Protein AF-A0A968ZM57-F1 (afdb_monomer)

Foldseek 3Di:
DLVDDFAAKDADPDDDPPDGIDTSVCCCVPVPLHPPDDPVRSVVVVVPPPDDDDPCCVFVVVCVVVVNNGPDDD

pLDDT: mean 94.74, std 8.25, range [51.59, 98.62]

Radius of gyration: 17.07 Å; Cα contacts (8 Å, |Δi|>4): 47; chains: 1; bounding box: 38×26×44 Å

Mean predicted aligned error: 3.93 Å

Solvent-accessible surface area (backbone atoms only — not comparable to full-atom values): 4855 Å² total; per-residue (Å²): 118,86,86,51,64,45,85,44,72,41,72,68,96,72,68,95,82,84,67,80,67,52,29,40,42,54,49,63,71,63,30,82,74,52,50,97,43,56,75,65,58,35,51,58,51,63,75,64,65,81,72,79,80,66,93,51,50,91,58,50,52,64,12,51,81,54,77,67,40,75,80,71,81,129

Secondary structure (DSSP, 8-state):
-TTS-TT-EE--S--SSS---EEHHHHHHH-TTTTT--HHHHHHHHHT--PPPPTTHHHHHHHHTTTT------

Nearest PDB structures (foldseek):
  4ysb-assembly1_B  TM=9.966E-01  e=1.852E-06  Myxococcus xanthus DK 1622
  4chl-assembly1_A  TM=9.698E-01  e=1.332E-05  Homo sapiens
  5ve3-assembly2_A  TM=9.077E-01  e=2.631E-05  Paraburkholderia phytofirmans PsJN
  5ve5-assembly2_B  TM=8.755E-01  e=2.631E-05  Paraburkholderia phytofirmans PsJN
  5ve4-assembly1_A  TM=8.887E-01  e=4.534E-05  Paraburkholderia phytofirmans PsJN

Structure (mmCIF, N/CA/C/O backbone):
data_AF-A0A968ZM57-F1
#
_entry.id   AF-A0A968ZM57-F1
#
loop_
_atom_site.group_PDB
_atom_site.id
_atom_site.type_symbol
_atom_site.label_atom_id
_atom_site.label_alt_id
_atom_site.label_comp_id
_atom_site.label_asym_id
_atom_site.label_entity_id
_atom_site.label_seq_id
_atom_site.pdbx_PDB_ins_code
_atom_site.Cartn_x
_atom_site.Cartn_y
_atom_site.Cartn_z
_atom_site.occupancy
_atom_site.B_iso_or_equiv
_atom_site.auth_seq_id
_atom_site.auth_comp_id
_atom_site.auth_asym_id
_atom_site.auth_atom_id
_atom_site.pdbx_PDB_model_num
ATOM 1 N N . LEU A 1 1 ? -4.168 -10.017 6.517 1.00 83.31 1 LEU A N 1
ATOM 2 C CA . LEU A 1 1 ? -3.680 -8.719 7.037 1.00 83.31 1 LEU A CA 1
ATOM 3 C C . LEU A 1 1 ? -4.472 -8.309 8.273 1.00 83.31 1 LEU A C 1
ATOM 5 O O . LEU A 1 1 ? -3.924 -8.346 9.360 1.00 83.31 1 LEU A O 1
ATOM 9 N N . PHE A 1 2 ? -5.769 -8.021 8.143 1.00 93.25 2 PHE A N 1
ATOM 10 C CA . PHE A 1 2 ? -6.590 -7.472 9.236 1.00 93.25 2 PHE A CA 1
ATOM 11 C C . PHE A 1 2 ? -6.987 -8.449 10.355 1.00 93.25 2 PHE A C 1
ATOM 13 O O . PHE A 1 2 ? -7.694 -8.071 11.279 1.00 93.25 2 PHE A O 1
ATOM 20 N N . THR A 1 3 ? -6.498 -9.684 10.313 1.00 96.88 3 THR A N 1
ATOM 21 C CA . THR A 1 3 ? -6.582 -10.644 11.423 1.00 96.88 3 THR A CA 1
ATOM 22 C C . THR A 1 3 ? -5.432 -10.494 12.424 1.00 96.88 3 THR A C 1
ATOM 24 O O . THR A 1 3 ? -5.448 -11.144 13.462 1.00 96.88 3 THR A O 1
ATOM 27 N N . LEU A 1 4 ? -4.417 -9.683 12.106 1.00 98.19 4 LEU A N 1
ATOM 28 C CA . LEU A 1 4 ? -3.306 -9.373 13.006 1.00 98.19 4 LEU A CA 1
ATOM 29 C C . LEU A 1 4 ? -3.723 -8.325 14.062 1.00 98.19 4 LEU A C 1
ATOM 31 O O . LEU A 1 4 ? -4.681 -7.580 13.811 1.00 98.19 4 LEU A O 1
ATOM 35 N N . PRO A 1 5 ? -3.008 -8.250 15.206 1.00 98.50 5 PRO A N 1
ATOM 36 C CA . PRO A 1 5 ? -3.194 -7.193 16.202 1.00 98.50 5 PRO A CA 1
ATOM 37 C C . PRO A 1 5 ? -2.971 -5.795 15.617 1.00 98.50 5 PRO A C 1
ATOM 39 O O . PRO A 1 5 ? -2.172 -5.624 14.692 1.00 98.50 5 PRO A O 1
ATOM 42 N N . ASP A 1 6 ? -3.676 -4.804 16.155 1.00 98.62 6 ASP A N 1
ATOM 43 C CA . ASP A 1 6 ? -3.728 -3.452 15.590 1.00 98.62 6 ASP A CA 1
ATOM 44 C C . ASP A 1 6 ? -2.388 -2.718 15.689 1.00 98.62 6 ASP A C 1
ATOM 46 O O . ASP A 1 6 ? -2.046 -1.953 14.791 1.00 98.62 6 ASP A O 1
ATOM 50 N N . GLU A 1 7 ? -1.596 -3.003 16.721 1.00 98.50 7 GLU A N 1
ATOM 51 C CA . GLU A 1 7 ? -0.281 -2.417 16.984 1.00 98.50 7 GLU A CA 1
ATOM 52 C C . GLU A 1 7 ? 0.825 -2.894 16.028 1.00 98.50 7 GLU A C 1
ATOM 54 O O . GLU A 1 7 ? 1.926 -2.332 16.013 1.00 98.50 7 GLU A O 1
ATOM 59 N N . ILE A 1 8 ? 0.563 -3.932 15.224 1.00 98.56 8 ILE A N 1
ATOM 60 C CA . ILE A 1 8 ? 1.551 -4.454 14.280 1.00 98.56 8 ILE A CA 1
ATOM 61 C C . ILE A 1 8 ? 1.845 -3.404 13.211 1.00 98.56 8 ILE A C 1
ATOM 63 O O . ILE A 1 8 ? 0.955 -2.933 12.502 1.00 98.56 8 ILE A O 1
ATOM 67 N N . ARG A 1 9 ? 3.131 -3.076 13.070 1.00 98.50 9 ARG A N 1
ATOM 68 C CA . ARG A 1 9 ? 3.631 -2.117 12.083 1.00 98.50 9 ARG A CA 1
ATOM 69 C C . ARG A 1 9 ? 3.587 -2.714 10.681 1.00 98.50 9 ARG A C 1
ATOM 71 O O . ARG A 1 9 ? 4.023 -3.844 10.458 1.00 98.50 9 ARG A O 1
ATOM 78 N N . VAL A 1 10 ? 3.124 -1.919 9.728 1.00 98.44 10 VAL A N 1
ATOM 79 C CA . VAL A 1 10 ? 3.098 -2.242 8.303 1.00 98.44 10 VAL A CA 1
ATOM 80 C C . VAL A 1 10 ? 4.196 -1.440 7.614 1.00 98.44 10 VAL A C 1
ATOM 82 O O . VAL A 1 10 ? 4.157 -0.211 7.589 1.00 98.44 10 VAL A O 1
ATOM 85 N N . TYR A 1 11 ? 5.175 -2.147 7.052 1.00 98.25 11 TYR A N 1
ATOM 86 C CA . TYR A 1 11 ? 6.253 -1.572 6.249 1.00 98.25 11 TYR A CA 1
ATOM 87 C C . TYR A 1 11 ? 6.014 -1.911 4.772 1.00 98.25 11 TYR A C 1
ATOM 89 O O . TYR A 1 11 ? 6.281 -3.045 4.362 1.00 98.25 11 TYR A O 1
ATOM 97 N N . PRO A 1 12 ? 5.454 -0.985 3.973 1.00 98.06 12 PRO A N 1
ATOM 98 C CA . PRO A 1 12 ? 5.163 -1.252 2.572 1.00 98.06 12 PRO A CA 1
ATOM 99 C C . PRO A 1 12 ? 6.447 -1.244 1.732 1.00 98.06 12 PRO A C 1
ATOM 101 O O . PRO A 1 12 ? 7.397 -0.526 2.026 1.00 98.06 12 PRO A O 1
ATOM 104 N N . ALA A 1 13 ? 6.460 -2.011 0.639 1.00 98.38 13 ALA A N 1
ATOM 105 C CA . ALA A 1 13 ? 7.582 -2.002 -0.306 1.00 98.38 13 ALA A CA 1
ATOM 106 C C . ALA A 1 13 ? 7.695 -0.680 -1.089 1.00 98.38 13 ALA A C 1
ATOM 108 O O . ALA A 1 13 ? 8.777 -0.319 -1.540 1.00 98.38 13 ALA A O 1
ATOM 109 N N . HIS A 1 14 ? 6.574 0.024 -1.269 1.00 98.19 14 HIS A N 1
ATOM 110 C CA . HIS A 1 14 ? 6.507 1.286 -1.994 1.00 98.19 14 HIS A CA 1
ATOM 111 C C . HIS A 1 14 ? 5.555 2.243 -1.289 1.00 98.19 14 HIS A C 1
ATOM 113 O O . HIS A 1 14 ? 4.513 1.831 -0.781 1.00 98.19 14 HIS A O 1
ATOM 119 N N . ASP A 1 15 ? 5.886 3.523 -1.357 1.00 98.31 15 ASP A N 1
ATOM 120 C CA . ASP A 1 15 ? 4.995 4.621 -1.032 1.00 98.31 15 ASP A CA 1
ATOM 121 C C . ASP A 1 15 ? 5.243 5.766 -2.026 1.00 98.31 15 ASP A C 1
ATOM 123 O O . ASP A 1 15 ? 6.370 5.985 -2.472 1.00 98.31 15 ASP A O 1
ATOM 127 N N . TYR A 1 16 ? 4.178 6.471 -2.406 1.00 97.06 16 TYR A N 1
ATOM 128 C CA . TYR A 1 16 ? 4.229 7.556 -3.394 1.00 97.06 16 TYR A CA 1
ATOM 12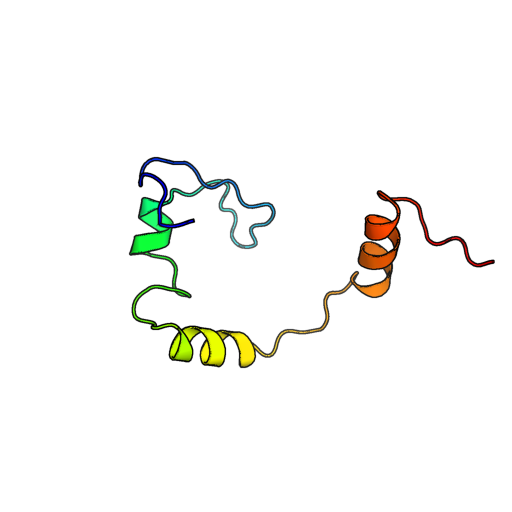9 C C . TYR A 1 16 ? 3.874 8.925 -2.789 1.00 97.06 16 TYR A C 1
ATOM 131 O O . TYR A 1 16 ? 3.638 9.880 -3.527 1.00 97.06 16 TYR A O 1
ATOM 139 N N . ARG A 1 17 ? 3.777 9.021 -1.456 1.00 97.38 17 ARG A N 1
ATOM 140 C CA . ARG A 1 17 ? 3.320 10.199 -0.697 1.00 97.38 17 ARG A CA 1
ATOM 141 C C . ARG A 1 17 ? 4.252 10.598 0.460 1.00 97.38 17 ARG A C 1
ATOM 143 O O . ARG A 1 17 ? 3.959 11.561 1.159 1.00 97.38 17 ARG A O 1
ATOM 150 N N . GLY A 1 18 ? 5.383 9.915 0.630 1.00 97.69 18 GLY A N 1
ATOM 151 C CA . GLY A 1 18 ? 6.381 10.170 1.670 1.00 97.69 18 GLY A CA 1
ATOM 152 C C . GLY A 1 18 ? 6.143 9.435 2.996 1.00 97.69 18 GLY A C 1
ATOM 153 O O . GLY A 1 18 ? 6.815 9.743 3.978 1.00 97.69 18 GLY A O 1
ATOM 154 N N . HIS A 1 19 ? 5.213 8.480 3.058 1.00 98.12 19 HIS A N 1
ATOM 155 C CA . HIS A 1 19 ? 4.987 7.659 4.247 1.00 98.12 19 HIS A CA 1
ATOM 156 C C . HIS A 1 19 ? 6.032 6.541 4.350 1.00 98.12 19 HIS A C 1
ATOM 158 O O . HIS A 1 19 ? 6.423 5.939 3.352 1.00 98.12 19 HIS A O 1
ATOM 164 N N . THR A 1 20 ? 6.475 6.241 5.571 1.00 98.25 20 THR A N 1
ATOM 165 C CA . THR A 1 20 ? 7.523 5.234 5.828 1.00 98.25 20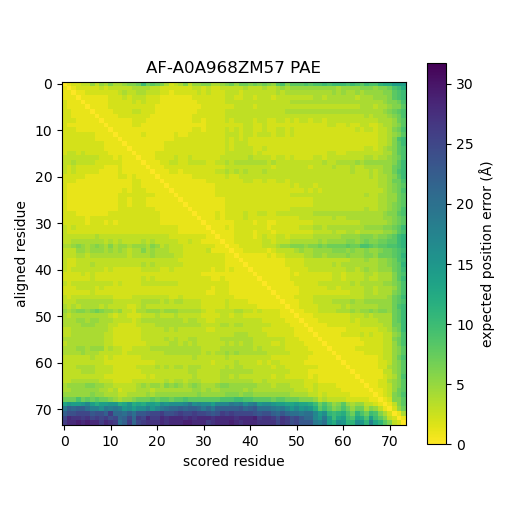 THR A CA 1
A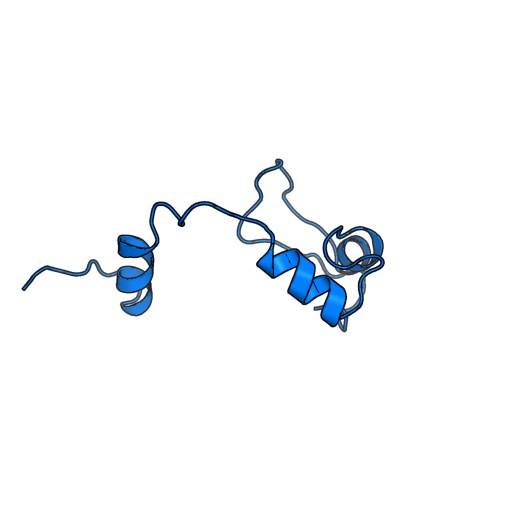TOM 166 C C . THR A 1 20 ? 7.017 4.004 6.582 1.00 98.25 20 THR A C 1
ATOM 168 O O . THR A 1 20 ? 7.656 2.954 6.538 1.00 98.25 20 THR A O 1
ATOM 171 N N . VAL A 1 21 ? 5.889 4.119 7.288 1.00 98.38 21 VAL A N 1
ATOM 172 C CA . VAL A 1 21 ? 5.297 3.066 8.121 1.00 98.38 21 VAL A CA 1
ATOM 173 C C . VAL A 1 21 ? 3.832 3.396 8.427 1.00 98.38 21 VAL A C 1
ATOM 175 O O . VAL A 1 21 ? 3.470 4.569 8.480 1.00 98.38 21 VAL A O 1
ATOM 178 N N . SE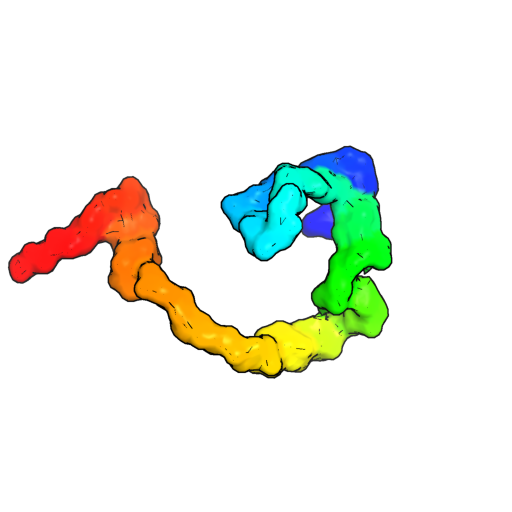R A 1 22 ? 3.023 2.362 8.644 1.00 98.25 22 SER A N 1
ATOM 179 C CA . SER A 1 22 ? 1.644 2.424 9.157 1.00 98.25 22 SER A CA 1
ATOM 180 C C . SER A 1 22 ? 1.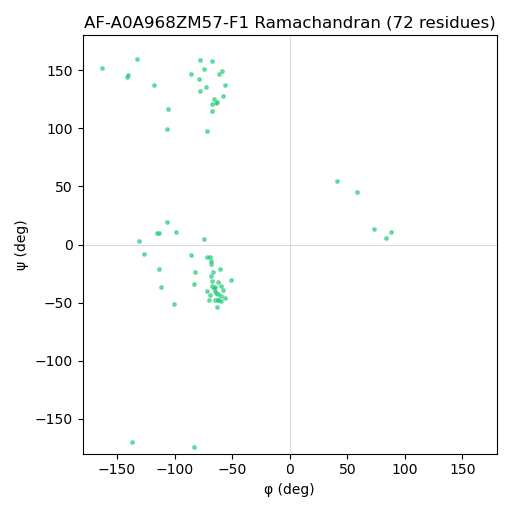452 1.316 10.208 1.00 98.25 22 SER A C 1
ATOM 182 O O . SER A 1 22 ? 2.419 0.648 10.600 1.00 98.25 22 SER A O 1
ATOM 184 N N . THR A 1 23 ? 0.226 1.066 10.647 1.00 98.56 23 THR A N 1
ATOM 185 C CA . THR A 1 23 ? -0.159 -0.036 11.536 1.00 98.56 23 THR A CA 1
ATOM 186 C C . THR A 1 23 ? -1.398 -0.756 11.017 1.00 98.56 23 THR A C 1
ATOM 188 O O . THR A 1 23 ? -2.165 -0.219 10.219 1.00 98.56 23 THR A O 1
ATOM 191 N N . ILE A 1 24 ? -1.625 -1.994 11.461 1.00 98.44 24 ILE A N 1
ATOM 192 C CA . ILE A 1 24 ? -2.832 -2.744 11.086 1.00 98.44 24 ILE A CA 1
ATOM 193 C C . ILE A 1 24 ? -4.101 -1.985 11.498 1.00 98.44 24 ILE A C 1
ATOM 195 O O . ILE A 1 24 ? -5.057 -1.958 10.721 1.00 98.44 24 ILE A O 1
ATOM 199 N N . GLY A 1 25 ? -4.098 -1.347 12.673 1.00 98.25 25 GLY A N 1
ATOM 200 C CA . GLY A 1 25 ? -5.202 -0.507 13.141 1.00 98.25 25 GLY A CA 1
ATOM 201 C C . GLY A 1 25 ? -5.455 0.700 12.233 1.00 98.25 25 GLY A C 1
ATOM 202 O O . GLY A 1 25 ? -6.592 0.919 11.814 1.00 98.25 25 GLY A O 1
ATOM 203 N N . GLU A 1 26 ? -4.404 1.436 11.854 1.00 98.06 26 GLU A N 1
ATOM 204 C CA . GLU A 1 26 ? -4.520 2.572 10.926 1.00 98.06 26 GLU A CA 1
ATOM 205 C C . GLU A 1 26 ? -5.078 2.143 9.564 1.00 98.06 26 GLU A C 1
ATOM 207 O O . GLU A 1 26 ? -5.996 2.779 9.047 1.00 98.06 26 GLU A O 1
ATOM 212 N N . GLU A 1 27 ? -4.598 1.031 9.000 1.00 97.94 27 GLU A N 1
ATOM 213 C CA . GLU A 1 27 ? -5.096 0.528 7.716 1.00 97.94 27 GLU A CA 1
ATOM 214 C C . GLU A 1 27 ? -6.561 0.064 7.789 1.00 97.94 27 GLU A C 1
ATOM 216 O O . GLU A 1 27 ? -7.323 0.301 6.852 1.00 97.94 27 GLU A O 1
ATOM 221 N N . LYS A 1 28 ? -6.996 -0.559 8.894 1.00 96.50 28 LYS A N 1
ATOM 222 C CA . LYS A 1 28 ? -8.412 -0.923 9.097 1.00 96.50 28 LYS A CA 1
ATOM 223 C C . LYS A 1 28 ? -9.311 0.310 9.170 1.00 96.50 28 LYS A C 1
ATOM 225 O O . LYS A 1 28 ? -10.416 0.291 8.634 1.00 96.50 28 LYS A O 1
ATOM 230 N N . GLN A 1 29 ? -8.852 1.350 9.863 1.00 96.94 29 GLN A N 1
ATOM 231 C CA . GLN A 1 29 ? -9.662 2.525 10.161 1.00 96.94 29 GLN A CA 1
ATOM 232 C C . GLN A 1 29 ? -9.691 3.535 9.009 1.00 96.94 29 GLN A C 1
ATOM 234 O O . GLN A 1 29 ? -10.713 4.190 8.808 1.00 96.94 29 GLN A O 1
ATOM 239 N N . TRP A 1 30 ? -8.593 3.665 8.257 1.00 97.19 30 TRP A N 1
ATOM 240 C CA . TRP A 1 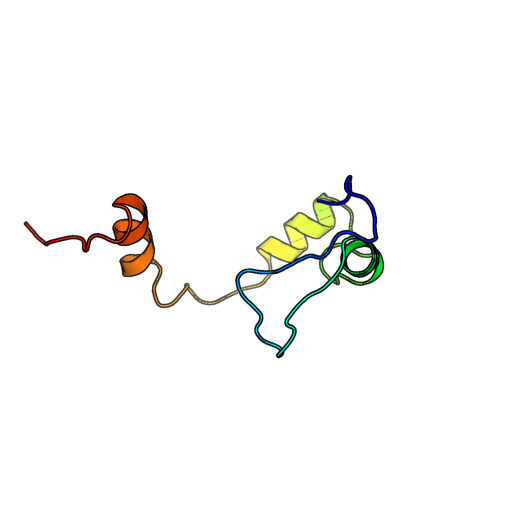30 ? -8.385 4.798 7.350 1.00 97.19 30 TRP A CA 1
ATOM 241 C C . TRP A 1 30 ? -8.047 4.432 5.907 1.00 97.19 30 TRP A C 1
ATOM 243 O O . TRP A 1 30 ? -8.024 5.330 5.064 1.00 97.19 30 TRP A O 1
ATOM 253 N N . ASN A 1 31 ? -7.799 3.161 5.569 1.00 97.12 31 ASN A N 1
ATOM 254 C CA . ASN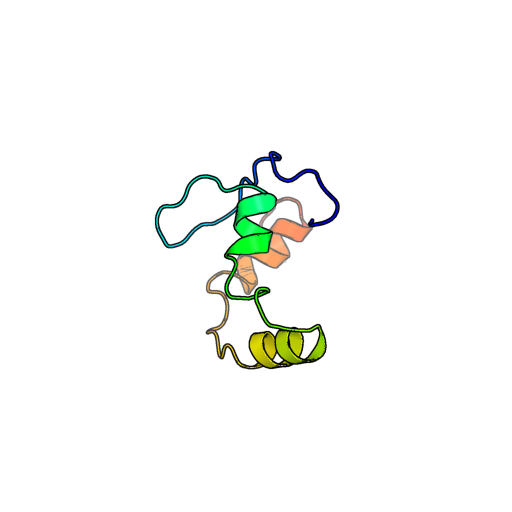 A 1 31 ? -7.444 2.823 4.192 1.00 97.12 31 ASN A CA 1
ATOM 255 C C . ASN A 1 31 ? -8.644 3.054 3.249 1.00 97.12 31 ASN A C 1
ATOM 257 O O . ASN A 1 31 ? -9.637 2.318 3.315 1.00 97.12 31 ASN A O 1
ATOM 261 N N . PRO A 1 32 ? -8.557 4.014 2.306 1.00 96.06 32 PRO A N 1
ATOM 262 C CA . PRO A 1 32 ? -9.695 4.436 1.488 1.00 96.06 32 PRO A CA 1
ATOM 263 C C . PRO A 1 32 ? -10.149 3.367 0.486 1.00 96.06 32 PRO A C 1
ATOM 265 O O . PRO A 1 32 ? -11.200 3.507 -0.139 1.00 96.06 32 PRO A O 1
ATOM 268 N N . ARG A 1 33 ? -9.356 2.304 0.301 1.00 95.69 33 ARG A N 1
ATOM 269 C CA . ARG A 1 33 ? -9.752 1.161 -0.521 1.00 95.69 33 ARG A CA 1
ATOM 270 C C . ARG A 1 33 ? -10.643 0.180 0.235 1.00 95.69 33 ARG A C 1
ATOM 272 O O . ARG A 1 33 ? -11.369 -0.547 -0.422 1.00 95.69 33 ARG A O 1
ATOM 279 N N . PHE A 1 34 ? -10.601 0.143 1.567 1.00 93.31 34 PHE A N 1
ATOM 280 C CA . PHE A 1 34 ? -11.331 -0.849 2.367 1.00 93.31 34 PHE A CA 1
ATOM 281 C C . PHE A 1 34 ? -12.463 -0.241 3.195 1.00 93.31 34 PHE A C 1
ATOM 283 O O . PHE A 1 34 ? -13.512 -0.861 3.350 1.00 93.31 34 PHE A O 1
ATOM 290 N N . VAL A 1 35 ? -12.268 0.965 3.729 1.00 94.25 35 VAL A N 1
ATOM 291 C CA . VAL A 1 35 ? -13.251 1.606 4.608 1.00 94.25 35 VAL A CA 1
ATOM 292 C C . VAL A 1 35 ? -14.549 1.866 3.845 1.00 94.25 35 VAL A C 1
ATOM 294 O O . VAL A 1 35 ? -14.554 2.539 2.816 1.00 94.25 35 VAL A O 1
ATOM 297 N N . GLY A 1 36 ? -15.654 1.325 4.364 1.00 93.38 36 GLY A N 1
ATOM 298 C CA . GLY A 1 36 ? -16.991 1.503 3.795 1.00 93.38 36 GLY A CA 1
ATOM 299 C C . GLY A 1 36 ? -17.259 0.725 2.504 1.00 93.38 36 GLY A C 1
ATOM 300 O O . GLY A 1 36 ? -18.248 1.026 1.844 1.00 93.38 36 GLY A O 1
ATOM 301 N N . ARG A 1 37 ? -16.410 -0.246 2.134 1.00 95.88 37 ARG A N 1
ATOM 302 C CA . ARG A 1 37 ? -16.621 -1.114 0.965 1.00 95.88 37 ARG A CA 1
ATOM 303 C C . ARG A 1 37 ? -16.744 -2.568 1.379 1.00 95.88 37 ARG A C 1
ATOM 305 O O . ARG A 1 37 ? -15.953 -3.061 2.184 1.00 95.88 37 ARG A O 1
ATOM 312 N N . ASP A 1 38 ? -17.698 -3.265 0.778 1.00 96.31 38 ASP A N 1
ATOM 313 C CA . ASP A 1 38 ? -17.712 -4.719 0.812 1.00 96.31 38 ASP A CA 1
ATOM 314 C C . ASP A 1 38 ? -16.788 -5.312 -0.271 1.00 96.31 38 ASP A C 1
ATOM 316 O O . ASP A 1 38 ? -16.028 -4.615 -0.954 1.00 96.31 38 ASP A O 1
ATOM 320 N N . ARG A 1 39 ? -16.816 -6.640 -0.419 1.00 96.50 39 ARG A N 1
ATOM 321 C CA . ARG A 1 39 ? -15.979 -7.335 -1.401 1.00 96.50 39 ARG A CA 1
ATOM 322 C C . ARG A 1 39 ? -16.332 -6.968 -2.847 1.00 96.50 39 ARG A C 1
ATOM 324 O O . ARG A 1 39 ? -15.418 -6.893 -3.666 1.00 96.50 39 ARG A O 1
ATOM 331 N N . ALA A 1 40 ? -17.614 -6.821 -3.173 1.00 98.19 40 ALA A N 1
ATOM 332 C CA . ALA A 1 40 ? -18.048 -6.513 -4.531 1.00 98.19 40 ALA A CA 1
ATOM 333 C C . ALA A 1 40 ? -17.651 -5.076 -4.888 1.00 98.19 40 ALA A C 1
ATOM 335 O O . ALA A 1 40 ? -16.948 -4.869 -5.876 1.00 98.19 40 ALA A O 1
ATOM 336 N N . ASP A 1 41 ? -17.942 -4.125 -3.997 1.00 97.88 41 ASP A N 1
ATOM 337 C CA . ASP A 1 41 ? -17.576 -2.716 -4.158 1.00 97.88 41 ASP A CA 1
ATOM 338 C C . ASP A 1 41 ? -16.063 -2.513 -4.284 1.00 97.88 41 ASP A C 1
ATOM 340 O O . ASP A 1 41 ? -15.600 -1.623 -5.003 1.00 97.88 41 ASP A O 1
ATOM 344 N N . TYR A 1 42 ? -15.268 -3.315 -3.568 1.00 97.44 42 TYR A N 1
ATOM 345 C CA . TYR A 1 42 ? -13.812 -3.304 -3.687 1.00 97.44 42 TYR A CA 1
ATOM 346 C C . TYR A 1 42 ? -13.348 -3.767 -5.070 1.00 97.44 42 TYR A C 1
ATOM 348 O O . TYR A 1 42 ? -12.493 -3.121 -5.677 1.00 97.44 42 TYR A O 1
ATOM 356 N N . ILE A 1 43 ? -13.889 -4.884 -5.568 1.00 98.00 43 ILE A N 1
ATOM 357 C CA . ILE A 1 43 ? -13.515 -5.438 -6.876 1.00 98.00 43 ILE A CA 1
ATOM 358 C C . ILE A 1 43 ? -13.865 -4.447 -7.982 1.00 98.00 43 ILE A C 1
ATOM 360 O O . ILE A 1 43 ? -13.007 -4.128 -8.808 1.00 98.00 43 ILE A O 1
ATOM 364 N N . ASP A 1 44 ? -15.081 -3.910 -7.953 1.00 98.00 44 ASP A N 1
ATOM 365 C CA . ASP A 1 44 ? -15.535 -2.936 -8.939 1.00 98.00 44 ASP A CA 1
ATOM 366 C C . ASP A 1 44 ? -14.690 -1.662 -8.880 1.00 98.00 44 ASP A C 1
ATOM 368 O O . ASP A 1 44 ? -14.252 -1.156 -9.913 1.00 98.00 44 ASP A O 1
ATOM 372 N N . PHE A 1 45 ? -14.363 -1.172 -7.683 1.00 97.50 45 PHE A N 1
ATOM 373 C CA . PHE A 1 45 ? -13.463 -0.033 -7.521 1.00 97.50 45 PHE A CA 1
ATOM 374 C C . PHE A 1 45 ? -12.073 -0.283 -8.119 1.00 97.50 45 PHE A C 1
ATOM 376 O O . PHE A 1 45 ? -11.568 0.554 -8.867 1.00 97.50 45 PHE A O 1
ATOM 383 N N . MET A 1 46 ? -11.454 -1.427 -7.813 1.00 97.88 46 MET A N 1
ATOM 384 C CA . MET A 1 46 ? -10.099 -1.744 -8.272 1.00 97.88 46 MET A CA 1
ATOM 385 C C . MET A 1 46 ? -10.029 -1.960 -9.791 1.00 97.88 46 MET A C 1
ATOM 387 O O . MET A 1 46 ? -9.058 -1.525 -10.411 1.00 97.88 46 MET A O 1
ATOM 391 N N . ASN A 1 47 ? -11.060 -2.556 -10.399 1.00 97.88 47 ASN A N 1
ATOM 392 C CA . ASN A 1 47 ? -11.144 -2.754 -11.852 1.00 97.88 47 ASN A CA 1
ATOM 393 C C . ASN A 1 47 ? -11.282 -1.435 -12.631 1.00 97.88 47 ASN A C 1
ATOM 395 O O . ASN A 1 47 ? -10.908 -1.368 -13.799 1.00 97.88 47 ASN A O 1
ATOM 399 N N . ASN A 1 48 ? -11.781 -0.376 -11.987 1.00 97.69 48 ASN A N 1
ATOM 400 C CA . ASN A 1 48 ? -12.050 0.917 -12.618 1.00 97.69 48 ASN A CA 1
ATOM 401 C C . ASN A 1 48 ? -10.951 1.976 -12.392 1.00 97.69 48 ASN A C 1
ATOM 403 O O . ASN A 1 48 ? -11.150 3.143 -12.723 1.00 97.69 48 ASN A O 1
ATOM 407 N N . LEU A 1 49 ? -9.777 1.611 -11.857 1.00 96.31 49 LEU A N 1
ATOM 408 C CA . LEU A 1 49 ? -8.696 2.576 -11.584 1.00 96.31 49 LEU A CA 1
ATOM 409 C C . LEU A 1 49 ? -8.031 3.174 -12.841 1.00 96.31 49 LEU A C 1
ATOM 411 O O . LEU A 1 49 ? -7.315 4.163 -12.707 1.00 96.31 49 LEU A O 1
ATOM 415 N N . ASN A 1 50 ? -8.250 2.589 -14.028 1.00 96.19 50 ASN A N 1
ATOM 416 C CA . ASN A 1 50 ? -7.720 3.038 -15.327 1.00 96.19 50 ASN A CA 1
ATOM 417 C C . ASN A 1 50 ? -6.251 3.512 -15.269 1.00 96.19 50 ASN A C 1
ATOM 419 O O . ASN A 1 50 ? -5.919 4.652 -15.605 1.00 96.19 50 ASN A O 1
ATOM 423 N N . LEU A 1 51 ? -5.373 2.644 -14.764 1.00 96.81 51 LEU A N 1
ATOM 424 C CA . LEU A 1 51 ? -3.955 2.949 -14.583 1.00 96.81 51 LEU A CA 1
ATOM 425 C C . LEU A 1 51 ? -3.170 2.674 -15.875 1.00 96.81 51 LEU A C 1
ATOM 427 O O . LEU A 1 51 ? -3.501 1.729 -16.588 1.00 96.81 51 LEU A O 1
ATOM 431 N N . PRO A 1 52 ? -2.112 3.452 -16.169 1.00 97.50 52 PRO A N 1
ATOM 432 C CA . PRO A 1 52 ? -1.229 3.158 -17.290 1.00 97.50 52 PRO A CA 1
ATOM 433 C C . PRO A 1 52 ? -0.431 1.874 -17.044 1.00 97.50 52 PRO A C 1
ATOM 435 O O . PRO A 1 52 ? -0.167 1.501 -15.896 1.00 97.50 52 PRO A O 1
ATOM 438 N N . ASP A 1 53 ? 0.037 1.262 -18.130 1.00 97.38 53 ASP A N 1
ATOM 439 C CA . ASP A 1 53 ? 0.888 0.078 -18.053 1.00 97.38 53 ASP A CA 1
ATOM 440 C C . ASP A 1 53 ? 2.152 0.338 -17.209 1.00 97.38 53 ASP A C 1
ATOM 442 O O . ASP A 1 53 ? 2.803 1.387 -17.350 1.00 97.38 53 ASP A O 1
ATOM 446 N N . PRO A 1 54 ? 2.557 -0.602 -16.329 1.00 97.69 54 PRO A N 1
ATOM 447 C CA . PRO A 1 54 ? 3.744 -0.408 -15.513 1.00 97.69 54 PRO A CA 1
ATOM 448 C C . PRO A 1 54 ? 5.007 -0.325 -16.381 1.00 97.69 54 PRO A C 1
ATOM 450 O O . PRO A 1 54 ? 5.375 -1.270 -17.079 1.00 97.69 54 PRO A O 1
ATOM 453 N N . LYS A 1 55 ? 5.729 0.797 -16.267 1.00 97.56 55 LYS A N 1
ATOM 454 C CA . LYS A 1 55 ? 6.853 1.182 -17.147 1.00 97.56 55 LYS A CA 1
ATOM 455 C C . LYS A 1 55 ? 7.941 0.119 -17.348 1.00 97.56 55 LYS A C 1
ATOM 457 O O . LYS A 1 55 ? 8.593 0.119 -18.382 1.00 97.56 55 LYS A O 1
ATOM 462 N N . LYS A 1 56 ? 8.181 -0.735 -16.348 1.00 96.12 56 LYS A N 1
ATOM 463 C CA . LYS A 1 56 ? 9.246 -1.753 -16.360 1.00 96.12 56 LYS A CA 1
ATOM 464 C C . LYS A 1 56 ? 8.727 -3.189 -16.382 1.00 96.12 56 LYS A C 1
ATOM 466 O O . LYS A 1 56 ? 9.518 -4.101 -16.195 1.00 96.12 56 LYS A O 1
ATOM 471 N N . MET A 1 57 ? 7.428 -3.423 -16.586 1.00 96.25 57 MET A N 1
ATOM 472 C CA . MET A 1 57 ? 6.846 -4.768 -16.462 1.00 96.25 57 MET A CA 1
ATOM 473 C C . MET A 1 57 ? 7.538 -5.797 -17.368 1.00 96.25 57 MET A C 1
ATOM 475 O O . MET A 1 57 ? 7.936 -6.856 -16.890 1.00 96.25 57 MET A O 1
ATOM 479 N N . MET A 1 58 ? 7.762 -5.440 -18.637 1.00 94.75 58 MET A N 1
ATOM 480 C CA . MET A 1 58 ? 8.366 -6.322 -19.647 1.00 94.75 58 MET A CA 1
ATOM 481 C C . MET A 1 58 ? 9.850 -6.637 -19.402 1.00 94.75 58 MET A C 1
ATOM 483 O O . MET A 1 58 ? 10.374 -7.585 -19.975 1.00 94.75 58 MET A O 1
ATOM 487 N N . GLU A 1 59 ? 10.527 -5.863 -18.553 1.00 94.25 59 GLU A N 1
ATOM 488 C CA . GLU A 1 59 ? 11.929 -6.077 -18.171 1.00 94.25 59 GLU A CA 1
ATOM 489 C C . GLU A 1 59 ? 12.021 -6.759 -16.798 1.00 94.25 59 GLU A C 1
ATOM 491 O O . GLU A 1 59 ? 12.690 -7.779 -16.629 1.00 94.25 59 GLU A O 1
ATOM 496 N N . ALA A 1 60 ? 11.320 -6.200 -15.811 1.00 95.88 60 ALA A N 1
ATOM 497 C CA . ALA A 1 60 ? 11.424 -6.591 -14.416 1.00 95.88 60 ALA A CA 1
ATOM 498 C C . ALA A 1 60 ? 10.788 -7.956 -14.143 1.00 95.88 60 ALA A C 1
ATOM 500 O O . ALA A 1 60 ? 11.362 -8.729 -13.382 1.00 95.88 60 ALA A O 1
ATOM 501 N N . VAL A 1 61 ? 9.637 -8.279 -14.749 1.00 96.06 61 VAL A N 1
ATOM 502 C CA . VAL A 1 61 ? 8.979 -9.576 -14.508 1.00 96.06 61 VAL A CA 1
ATOM 503 C C . VAL A 1 61 ? 9.867 -10.735 -14.981 1.00 96.06 61 VAL A C 1
ATOM 505 O O . VAL A 1 61 ? 10.221 -11.561 -14.137 1.00 96.06 61 VAL A O 1
ATOM 508 N N . PRO A 1 62 ? 10.351 -10.767 -16.241 1.00 95.94 62 PRO A N 1
ATOM 509 C CA . PRO A 1 62 ? 11.214 -11.858 -16.693 1.00 95.94 62 PRO A CA 1
ATOM 510 C C . PRO A 1 62 ? 12.543 -11.964 -15.930 1.00 95.94 62 PRO A C 1
ATOM 512 O O . PRO A 1 62 ? 13.063 -13.064 -15.734 1.00 95.94 62 PRO A O 1
ATOM 515 N N . ALA A 1 63 ? 13.107 -10.837 -15.480 1.00 96.50 63 ALA A N 1
ATOM 516 C CA . ALA A 1 63 ? 14.314 -10.848 -14.658 1.00 96.50 63 ALA A CA 1
ATOM 517 C C . ALA A 1 63 ? 14.046 -11.418 -13.254 1.00 96.50 63 ALA A C 1
ATOM 519 O O . ALA A 1 63 ? 14.816 -12.245 -12.760 1.00 96.50 63 ALA A O 1
ATOM 520 N N . ASN A 1 64 ? 12.942 -11.021 -12.615 1.00 96.12 64 ASN A N 1
ATOM 521 C CA . ASN A 1 64 ? 12.568 -11.473 -11.273 1.00 96.12 64 ASN A CA 1
ATOM 522 C C . ASN A 1 64 ? 12.264 -12.976 -11.232 1.00 96.12 64 ASN A C 1
ATOM 524 O O . ASN A 1 64 ? 12.685 -13.647 -10.291 1.00 96.12 64 ASN A O 1
ATOM 528 N N . GLU A 1 65 ? 11.644 -13.530 -12.279 1.00 96.50 65 GLU A N 1
ATOM 529 C CA . GLU A 1 65 ? 11.445 -14.982 -12.441 1.00 96.50 65 GLU A CA 1
ATOM 530 C C . GLU A 1 65 ? 12.767 -15.768 -12.489 1.00 96.50 65 GLU A C 1
ATOM 532 O O . GLU A 1 65 ? 12.806 -16.962 -12.197 1.00 96.50 65 GLU A O 1
ATOM 537 N N . ARG A 1 66 ? 13.879 -15.095 -12.815 1.00 96.19 66 ARG A N 1
ATOM 538 C CA . ARG A 1 66 ? 15.235 -15.664 -12.859 1.00 96.19 66 ARG A CA 1
ATOM 539 C C . ARG A 1 66 ? 16.112 -15.207 -11.690 1.00 96.19 66 ARG A C 1
ATOM 541 O O . ARG A 1 66 ? 17.341 -15.317 -11.770 1.00 96.19 66 ARG A O 1
ATOM 548 N N . CYS A 1 67 ? 15.499 -14.716 -10.613 1.00 95.81 67 CYS A N 1
ATOM 549 C CA . CYS A 1 67 ? 16.165 -14.143 -9.439 1.00 95.81 67 CYS A CA 1
ATOM 550 C C . CYS A 1 67 ? 17.078 -12.951 -9.782 1.00 95.81 67 CYS A C 1
ATOM 552 O O . CYS A 1 67 ? 18.218 -12.881 -9.329 1.00 95.81 67 CYS A O 1
ATOM 554 N N . GLY A 1 68 ? 16.596 -12.032 -10.620 1.00 94.44 68 GLY A N 1
ATOM 555 C CA . GLY A 1 68 ? 17.306 -10.809 -11.009 1.00 94.44 68 GLY A CA 1
ATOM 556 C C . GLY A 1 68 ? 18.308 -10.987 -12.151 1.00 94.44 68 GLY A C 1
ATOM 557 O O . GLY A 1 68 ? 19.029 -10.049 -12.484 1.00 94.44 68 GLY A O 1
ATOM 558 N N . ARG A 1 69 ? 18.372 -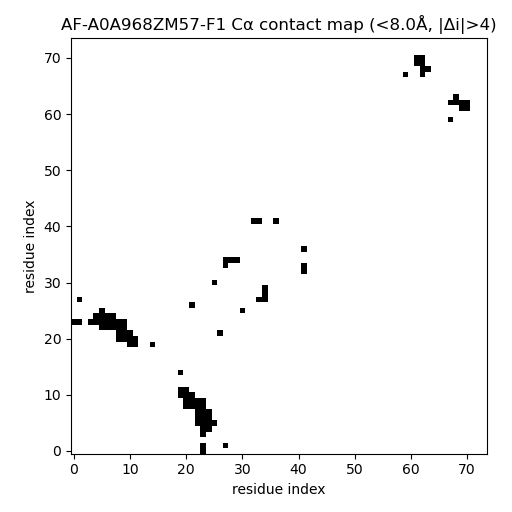12.172 -12.771 1.00 92.06 69 ARG A N 1
ATOM 559 C CA . ARG A 1 69 ? 19.227 -12.398 -13.943 1.00 92.06 69 ARG A CA 1
ATOM 560 C C . ARG A 1 69 ? 18.570 -11.816 -15.196 1.00 92.06 69 ARG A C 1
ATOM 562 O O . ARG A 1 69 ? 17.400 -12.114 -15.438 1.00 92.06 69 ARG A O 1
ATOM 569 N N . PRO A 1 70 ? 19.303 -11.045 -16.017 1.00 80.25 70 PRO A N 1
ATOM 570 C CA . PRO A 1 70 ? 18.743 -10.486 -17.237 1.00 80.25 70 PRO A CA 1
ATOM 571 C C . PRO A 1 70 ? 18.305 -11.607 -18.183 1.00 80.25 70 PRO A C 1
ATOM 573 O O . PRO A 1 70 ? 18.924 -12.676 -18.253 1.00 80.25 70 PRO A O 1
ATOM 576 N N . VAL A 1 71 ? 17.236 -11.359 -18.936 1.00 76.31 71 VAL A N 1
ATOM 577 C CA . VAL A 1 71 ? 16.897 -12.212 -20.073 1.00 76.31 71 VAL A CA 1
ATOM 578 C C . VAL A 1 71 ? 17.928 -11.931 -21.154 1.00 76.31 71 VAL A C 1
ATOM 580 O O . VAL A 1 71 ? 17.848 -10.934 -21.864 1.00 76.31 71 VAL A O 1
ATOM 583 N N . VAL A 1 72 ? 18.945 -12.785 -21.231 1.00 67.31 72 VAL A N 1
ATOM 584 C CA . VAL A 1 72 ? 19.890 -12.763 -22.345 1.00 67.31 72 VAL A CA 1
ATOM 585 C C . VAL A 1 72 ? 19.107 -13.203 -23.579 1.00 67.31 72 VAL A C 1
ATOM 587 O O . V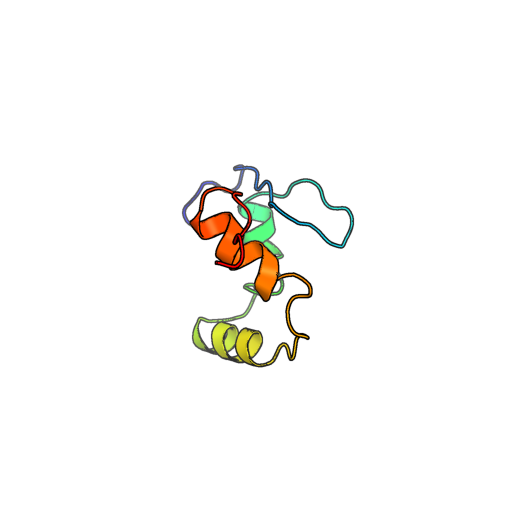AL A 1 72 ? 18.509 -14.283 -23.565 1.00 67.31 72 VAL A O 1
ATOM 590 N N . ALA A 1 73 ? 19.044 -12.348 -24.601 1.00 59.28 73 ALA A N 1
ATOM 591 C CA . ALA A 1 73 ? 18.579 -12.774 -25.914 1.00 59.28 73 ALA A CA 1
ATOM 592 C C . ALA A 1 73 ? 19.496 -13.916 -26.381 1.00 59.28 73 ALA A C 1
ATOM 594 O O . ALA A 1 73 ? 20.718 -13.786 -26.284 1.00 59.28 73 ALA A O 1
ATOM 595 N N . ALA A 1 74 ? 18.897 -15.042 -26.772 1.00 51.59 74 ALA A N 1
ATOM 596 C CA . ALA A 1 74 ? 19.616 -16.149 -27.396 1.00 51.59 74 ALA A CA 1
ATOM 597 C C . ALA A 1 74 ? 20.148 -15.736 -28.773 1.00 51.59 74 ALA A C 1
ATOM 599 O O . ALA A 1 74 ? 19.457 -14.931 -29.442 1.00 51.59 74 ALA A O 1
#

Sequence (74 aa):
LFTLPDEIRVYPAHDYRGHTVSTIGEEKQWNPRFVGRDRADYIDFMNNLNLPDPKKMMEAVPANERCGRPVVAA